Protein AF-A0A8K0TER9-F1 (afdb_monomer_lite)

Organism: NCBI:txid40658

Radius of gyration: 19.15 Å; chains: 1; bounding box: 36×48×50 Å

Sequence (145 aa):
MATRIVVKSMSSLIPGEPKDRRTTMADLVCRHEWGWDFDQSQDNYTSSGMYEANNTKCYFVLDNGVREDQTPTFKVYRWDGHNMNLRATHPGIVNYVNGLLKHQTAPGLTDAEYRDQFGQEALDQLVDQKREQQARRRQATDDLP

Secondary structure (DSSP, 8-state):
--EEEEEEEEGGGS-S-TTTHHHHHHHHHHHHHTSS---TTT-EEEEES-SSSTT-EEEEEEEES--TT--PEEEEEEE-SS-EEEE---HHHHHHHHHHHHTT-SPPPPHHHHHHHH-HHHHHHHHHHHHHHHHHHHHHHHT--

Foldseek 3Di:
DKAKEKEKEFLQLQDDALVCSQLSVQQVCCCVPPNDGDDVVFKPKDKDWRNNDGRIIIMIMIIGPDDPPDDHHYWYFYRPSPDTHTDDDDVVVVVVVVVRVVVVPPPPQDLVRCCVVPNPVVSVVVVVVVVVVVVVVVVVVVPDD

Structure (mmCIF, N/CA/C/O backbone):
data_AF-A0A8K0TER9-F1
#
_entry.id   AF-A0A8K0TER9-F1
#
loop_
_atom_site.group_PDB
_atom_site.id
_atom_site.type_symbol
_atom_site.label_atom_id
_atom_site.label_alt_id
_atom_site.label_comp_id
_atom_site.label_asym_id
_atom_site.label_entity_id
_atom_site.label_seq_id
_atom_site.pdbx_PDB_ins_code
_atom_site.Cartn_x
_atom_site.Cartn_y
_atom_site.Cartn_z
_atom_site.occupancy
_atom_site.B_iso_or_equiv
_atom_site.auth_seq_id
_atom_site.auth_comp_id
_atom_site.auth_asym_id
_atom_site.auth_atom_id
_atom_site.pdbx_PDB_model_num
ATOM 1 N N . MET A 1 1 ? -13.810 -7.833 12.034 1.00 67.19 1 MET A N 1
ATOM 2 C CA . MET A 1 1 ? -13.038 -6.645 12.462 1.00 67.19 1 MET A CA 1
ATOM 3 C C . MET A 1 1 ? -12.400 -6.047 11.226 1.00 67.19 1 MET A C 1
ATOM 5 O O . MET A 1 1 ? -11.843 -6.809 10.446 1.00 67.19 1 MET A O 1
ATOM 9 N N . ALA A 1 2 ? -12.498 -4.733 11.044 1.00 84.94 2 ALA A N 1
ATOM 10 C CA . ALA A 1 2 ? -11.844 -4.035 9.944 1.00 84.94 2 ALA A CA 1
ATOM 11 C C . ALA A 1 2 ? -10.314 -4.138 10.070 1.00 84.94 2 ALA A C 1
ATOM 13 O O . ALA A 1 2 ? -9.759 -3.835 11.132 1.00 84.94 2 ALA A O 1
ATOM 14 N N . THR A 1 3 ? -9.637 -4.556 9.003 1.00 89.25 3 THR A N 1
ATOM 15 C CA . THR A 1 3 ? -8.174 -4.705 8.977 1.00 89.25 3 THR A CA 1
ATOM 16 C C . THR A 1 3 ? -7.600 -3.910 7.815 1.00 89.25 3 THR A C 1
ATOM 18 O O . THR A 1 3 ? -8.097 -4.006 6.696 1.00 89.25 3 THR A O 1
ATOM 21 N N . ARG A 1 4 ? -6.538 -3.149 8.091 1.00 91.50 4 ARG A N 1
ATOM 22 C CA . ARG A 1 4 ? -5.743 -2.425 7.100 1.00 91.50 4 ARG A CA 1
ATOM 23 C C . ARG A 1 4 ? -4.337 -2.993 7.080 1.00 91.50 4 ARG A C 1
ATOM 25 O O . ARG A 1 4 ? -3.605 -2.919 8.072 1.00 91.50 4 ARG A O 1
ATOM 32 N N . ILE A 1 5 ? -3.951 -3.541 5.941 1.00 93.25 5 ILE A N 1
ATOM 33 C CA . ILE A 1 5 ? -2.638 -4.128 5.725 1.00 93.25 5 ILE A CA 1
ATOM 34 C C . ILE A 1 5 ? -1.802 -3.181 4.887 1.00 93.25 5 ILE A C 1
ATOM 36 O O . ILE A 1 5 ? -2.234 -2.698 3.846 1.00 93.25 5 ILE A O 1
ATOM 40 N N . VAL A 1 6 ? -0.577 -2.940 5.334 1.00 93.56 6 VAL A N 1
ATOM 41 C CA . VAL A 1 6 ? 0.408 -2.139 4.617 1.00 93.56 6 VAL A CA 1
ATOM 42 C C . VAL A 1 6 ? 1.590 -3.027 4.282 1.00 93.56 6 VAL A C 1
ATOM 44 O O . VAL A 1 6 ? 2.269 -3.510 5.185 1.00 93.56 6 VAL A O 1
ATOM 47 N N . VAL A 1 7 ? 1.893 -3.198 3.001 1.00 94.38 7 VAL A N 1
ATOM 48 C CA . VAL A 1 7 ? 3.083 -3.924 2.557 1.00 94.38 7 VAL A CA 1
ATOM 49 C C . VAL A 1 7 ? 4.098 -2.964 1.972 1.00 94.38 7 VAL A C 1
ATOM 51 O O . VAL A 1 7 ? 3.806 -2.195 1.058 1.00 94.38 7 VAL A O 1
ATOM 54 N N . LYS A 1 8 ? 5.327 -3.049 2.473 1.00 93.19 8 LYS A N 1
ATOM 55 C CA . LYS A 1 8 ? 6.497 -2.402 1.886 1.00 93.19 8 LYS A CA 1
ATOM 56 C C . LYS A 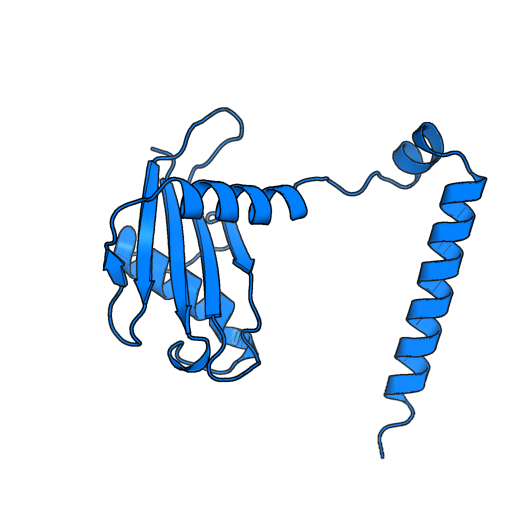1 8 ? 7.302 -3.418 1.086 1.00 93.19 8 LYS A C 1
ATOM 58 O O . LYS A 1 8 ? 7.720 -4.436 1.636 1.00 93.19 8 LYS A O 1
ATOM 63 N N . SER A 1 9 ? 7.590 -3.103 -0.172 1.00 92.69 9 SER A N 1
ATOM 64 C CA . SER A 1 9 ? 8.363 -3.966 -1.072 1.00 92.69 9 SER A CA 1
ATOM 65 C C . SER A 1 9 ? 9.315 -3.162 -1.962 1.00 92.69 9 SER A C 1
ATOM 67 O O . SER A 1 9 ? 9.136 -1.954 -2.125 1.00 92.69 9 SER A O 1
ATOM 69 N N . MET A 1 10 ? 10.318 -3.821 -2.548 1.00 91.19 10 MET A N 1
ATOM 70 C CA . MET A 1 10 ? 10.980 -3.320 -3.760 1.00 91.19 10 MET A CA 1
ATOM 71 C C . MET A 1 10 ? 10.253 -3.882 -4.983 1.00 91.19 10 MET A C 1
ATOM 73 O O . MET A 1 10 ? 9.933 -5.068 -5.003 1.00 91.19 10 MET A O 1
ATOM 77 N N . SER A 1 11 ? 10.050 -3.074 -6.020 1.00 87.19 11 SER A N 1
ATOM 78 C CA . SER A 1 11 ? 9.362 -3.481 -7.254 1.00 87.19 11 SER A CA 1
ATOM 79 C C . SER A 1 11 ? 9.977 -4.716 -7.922 1.00 87.19 11 SER A C 1
ATOM 81 O O . SER A 1 11 ? 9.248 -5.568 -8.416 1.00 87.19 11 SER A O 1
ATOM 83 N N . SER A 1 12 ? 11.305 -4.857 -7.879 1.00 88.31 12 SER A N 1
ATOM 84 C CA . SER A 1 12 ? 12.045 -5.997 -8.441 1.00 88.31 12 SER A CA 1
ATOM 85 C C . SER A 1 12 ? 11.848 -7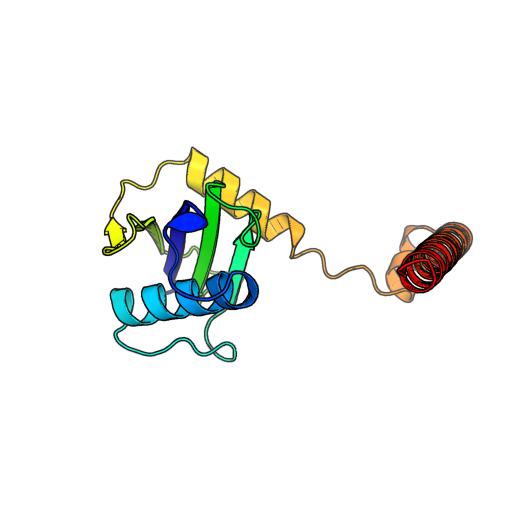.313 -7.688 1.00 88.31 12 SER A C 1
ATOM 87 O O . SER A 1 12 ? 12.159 -8.365 -8.231 1.00 88.31 12 SER A O 1
ATOM 89 N N . LEU A 1 13 ? 11.359 -7.267 -6.447 1.00 92.12 13 LEU A N 1
ATOM 90 C CA . LEU A 1 13 ? 11.103 -8.459 -5.635 1.00 92.12 13 LEU A CA 1
ATOM 91 C C . LEU A 1 13 ? 9.682 -8.996 -5.829 1.00 92.12 13 LEU A C 1
ATOM 93 O O . LEU A 1 13 ? 9.332 -10.018 -5.249 1.00 92.12 13 LEU A O 1
ATOM 97 N N . ILE A 1 14 ? 8.837 -8.293 -6.582 1.00 91.81 14 ILE A N 1
ATOM 98 C CA . ILE A 1 14 ? 7.454 -8.704 -6.807 1.00 91.81 14 ILE A CA 1
ATOM 99 C C . ILE A 1 14 ? 7.423 -9.617 -8.032 1.00 91.81 14 ILE A C 1
ATOM 101 O O . ILE A 1 14 ? 7.876 -9.191 -9.099 1.00 91.81 14 ILE A O 1
ATOM 105 N N . PRO A 1 15 ? 6.907 -10.849 -7.899 1.00 91.75 15 PRO A N 1
ATOM 106 C CA . PRO A 1 15 ? 6.860 -11.779 -9.013 1.00 91.75 15 PRO A CA 1
ATOM 107 C C . PRO A 1 15 ? 5.902 -11.300 -10.110 1.00 91.75 15 PRO A C 1
ATOM 109 O O . PRO A 1 15 ? 4.943 -10.566 -9.860 1.00 91.75 15 PRO A O 1
ATOM 112 N N . GLY A 1 16 ? 6.168 -11.765 -11.330 1.00 88.75 16 GLY A N 1
ATOM 113 C CA . GLY A 1 16 ? 5.364 -11.466 -12.511 1.00 88.75 16 GLY A CA 1
ATOM 114 C C . GLY A 1 16 ? 5.783 -10.204 -13.264 1.00 88.75 16 GLY A C 1
ATOM 115 O O . GLY A 1 16 ? 6.742 -9.504 -12.911 1.00 88.75 16 GLY A O 1
ATOM 116 N N . GLU A 1 17 ? 5.041 -9.942 -14.338 1.00 88.19 17 GLU A N 1
ATOM 117 C CA . GLU A 1 17 ? 5.266 -8.809 -15.230 1.00 88.19 17 GLU A CA 1
ATOM 118 C C . GLU A 1 17 ? 4.977 -7.479 -14.527 1.00 88.19 17 GLU A C 1
ATOM 120 O O . GLU A 1 17 ? 4.077 -7.410 -13.684 1.00 88.19 17 GLU A O 1
ATOM 125 N N . PRO A 1 18 ? 5.679 -6.384 -14.873 1.00 85.44 18 PRO A N 1
ATOM 126 C CA . PRO A 1 18 ? 5.562 -5.136 -14.127 1.00 85.44 18 PRO A CA 1
ATOM 127 C C . PRO A 1 18 ? 4.139 -4.560 -14.045 1.00 85.44 18 PRO A C 1
ATOM 129 O O . PRO A 1 18 ? 3.777 -3.979 -13.020 1.00 85.44 18 PRO A O 1
ATOM 132 N N . LYS A 1 19 ? 3.321 -4.787 -15.082 1.00 84.19 19 LYS A N 1
ATOM 133 C CA . LYS A 1 19 ? 1.896 -4.418 -15.134 1.00 84.19 19 LYS A CA 1
ATOM 134 C C . LYS A 1 19 ? 1.023 -5.183 -14.125 1.00 84.19 19 LYS A C 1
ATOM 136 O O . LYS A 1 19 ? 0.053 -4.626 -13.620 1.00 84.19 19 LYS A O 1
ATOM 141 N N . ASP A 1 20 ? 1.397 -6.417 -13.786 1.00 89.00 20 ASP A N 1
ATOM 142 C CA . ASP A 1 20 ? 0.593 -7.330 -12.965 1.00 89.00 20 ASP A CA 1
ATOM 143 C C . ASP A 1 20 ? 1.006 -7.290 -11.485 1.00 89.00 20 ASP A C 1
ATOM 145 O O . ASP A 1 20 ? 0.231 -7.666 -10.608 1.00 89.00 20 ASP A O 1
ATOM 149 N N . ARG A 1 21 ? 2.197 -6.754 -11.176 1.00 89.38 21 ARG A N 1
ATOM 150 C CA . ARG A 1 21 ? 2.780 -6.684 -9.818 1.00 89.38 21 ARG A CA 1
ATOM 151 C C . ARG A 1 21 ? 1.837 -6.133 -8.749 1.00 89.38 21 ARG A C 1
ATOM 153 O O . ARG A 1 21 ? 1.926 -6.544 -7.595 1.00 89.38 21 ARG A O 1
ATOM 160 N N . ARG A 1 22 ? 0.959 -5.192 -9.112 1.00 89.31 22 ARG A N 1
ATOM 161 C CA . ARG A 1 22 ? -0.061 -4.653 -8.200 1.00 89.31 22 ARG A CA 1
ATOM 162 C C . ARG A 1 22 ? -1.022 -5.762 -7.770 1.00 89.31 22 ARG A C 1
ATOM 164 O O . ARG A 1 22 ? -1.089 -6.089 -6.594 1.00 89.31 22 ARG A O 1
ATOM 171 N N . THR A 1 23 ? -1.701 -6.389 -8.721 1.00 91.12 23 THR A N 1
ATOM 172 C CA . THR A 1 23 ? -2.649 -7.473 -8.441 1.00 91.12 23 THR A CA 1
ATOM 173 C C . THR A 1 23 ? -1.956 -8.667 -7.788 1.00 91.12 23 THR A C 1
ATOM 175 O O . THR A 1 23 ? -2.462 -9.195 -6.803 1.00 91.12 23 THR A O 1
ATOM 178 N N . THR A 1 24 ? -0.750 -9.028 -8.242 1.00 94.06 24 THR A N 1
ATOM 179 C CA . THR A 1 24 ? 0.047 -10.101 -7.629 1.00 94.06 24 THR A CA 1
ATOM 180 C C . THR A 1 24 ? 0.316 -9.843 -6.149 1.00 94.06 24 THR A C 1
ATOM 182 O O . THR A 1 24 ? 0.203 -10.747 -5.328 1.00 94.06 24 THR A O 1
ATOM 185 N N . MET A 1 25 ? 0.672 -8.611 -5.778 1.00 95.00 25 MET A N 1
ATOM 186 C CA . MET A 1 25 ? 0.916 -8.283 -4.377 1.00 95.00 25 MET A CA 1
ATOM 187 C C . MET A 1 25 ? -0.369 -8.336 -3.544 1.00 95.00 25 MET A C 1
ATOM 189 O O . MET A 1 25 ? -0.315 -8.793 -2.406 1.00 95.00 25 MET A O 1
ATOM 193 N N . ALA A 1 26 ? -1.509 -7.894 -4.082 1.00 93.94 26 ALA A N 1
ATOM 194 C CA . ALA A 1 26 ? -2.797 -8.018 -3.396 1.00 93.94 26 ALA A CA 1
ATOM 195 C C . ALA A 1 26 ? -3.139 -9.491 -3.110 1.00 93.94 26 ALA A C 1
ATOM 197 O O . ALA A 1 26 ? -3.433 -9.842 -1.971 1.00 93.94 26 ALA A O 1
ATOM 198 N N . ASP A 1 27 ? -2.982 -10.359 -4.110 1.00 95.25 27 ASP A N 1
ATOM 199 C CA . ASP A 1 27 ? -3.232 -11.799 -4.000 1.00 95.25 27 ASP A CA 1
ATOM 200 C C . ASP A 1 27 ? -2.323 -12.480 -2.965 1.00 95.25 27 ASP A C 1
ATOM 202 O O . ASP A 1 27 ? -2.783 -13.232 -2.104 1.00 95.25 27 ASP A O 1
ATOM 206 N N . LEU A 1 28 ? -1.029 -12.138 -2.966 1.00 95.75 28 LEU A N 1
ATOM 207 C CA . LEU A 1 28 ? -0.079 -12.621 -1.959 1.00 95.75 28 LEU A CA 1
ATOM 208 C C . LEU A 1 28 ? -0.487 -12.224 -0.535 1.00 95.75 28 LEU A C 1
ATOM 210 O O . LEU A 1 28 ? -0.323 -13.017 0.393 1.00 95.75 28 LEU A O 1
ATOM 214 N N . VAL A 1 29 ? -1.005 -11.008 -0.347 1.00 95.12 29 VAL A N 1
ATOM 215 C CA . VAL A 1 29 ? -1.494 -10.554 0.961 1.00 95.12 29 VAL A CA 1
ATOM 216 C C . VAL A 1 29 ? -2.753 -11.311 1.362 1.00 95.12 29 VAL A C 1
ATOM 218 O O . VAL A 1 29 ? -2.812 -11.801 2.488 1.00 95.12 29 VAL A O 1
ATOM 221 N N . CYS A 1 30 ? -3.724 -11.439 0.456 1.00 93.88 30 CYS A N 1
ATOM 222 C CA . CYS A 1 30 ? -4.981 -12.133 0.720 1.00 93.88 30 CYS A CA 1
ATOM 223 C C . CYS A 1 30 ? -4.750 -13.583 1.158 1.00 93.88 30 CYS A C 1
ATOM 225 O O . CYS A 1 30 ? -5.261 -14.009 2.199 1.00 93.88 30 CYS A O 1
ATOM 227 N N . ARG A 1 31 ? -3.883 -14.310 0.446 1.00 94.81 31 ARG A N 1
ATOM 228 C CA . ARG A 1 31 ? -3.529 -15.687 0.807 1.00 94.81 31 ARG A CA 1
ATOM 229 C C . ARG A 1 31 ? -2.789 -15.774 2.132 1.00 94.81 31 ARG A C 1
ATOM 231 O O . ARG A 1 31 ? -3.014 -16.711 2.891 1.00 94.81 31 ARG A O 1
ATOM 238 N N . HIS A 1 32 ? -1.903 -14.820 2.409 1.00 94.62 32 HIS A N 1
ATOM 239 C CA . HIS A 1 32 ? -1.118 -14.819 3.638 1.00 94.62 32 HIS A CA 1
ATOM 240 C C . HIS A 1 32 ? -1.967 -14.527 4.879 1.00 94.62 32 HIS A C 1
ATOM 242 O O . HIS A 1 32 ? -1.811 -15.197 5.896 1.00 94.62 32 HIS A O 1
ATOM 248 N N . GLU A 1 33 ? -2.833 -13.516 4.813 1.00 92.94 33 GLU A N 1
ATOM 249 C CA . GLU A 1 33 ? -3.582 -13.045 5.978 1.00 92.94 33 GLU A CA 1
ATOM 250 C C . GLU A 1 33 ? -4.890 -13.815 6.188 1.00 92.94 33 GLU A C 1
ATOM 252 O O . GLU A 1 33 ? -5.246 -14.123 7.326 1.00 92.94 33 GLU A O 1
ATOM 257 N N . TRP A 1 34 ? -5.611 -14.111 5.104 1.00 91.50 34 TRP A N 1
ATOM 258 C CA . TRP A 1 34 ? -6.980 -14.629 5.170 1.00 91.50 34 TRP A CA 1
ATOM 259 C C . TRP A 1 34 ? -7.149 -16.014 4.544 1.00 91.50 34 TRP A C 1
ATOM 261 O O . TRP A 1 34 ? -8.154 -16.672 4.799 1.00 91.50 34 TRP A O 1
ATOM 271 N N . GLY A 1 35 ? -6.165 -16.495 3.780 1.00 92.75 35 GLY A N 1
ATOM 272 C CA . GLY A 1 35 ? -6.198 -17.834 3.185 1.00 92.75 35 GLY A CA 1
ATOM 273 C C . GLY A 1 35 ? -7.082 -17.955 1.940 1.00 92.75 35 GLY A C 1
ATOM 274 O O . GLY A 1 35 ? -7.439 -19.070 1.567 1.00 92.75 35 GLY A O 1
ATOM 275 N N . TRP A 1 36 ? -7.424 -16.839 1.296 1.00 91.12 36 TRP A N 1
ATOM 276 C CA . TRP A 1 36 ? -8.184 -16.799 0.042 1.00 91.12 36 TRP A CA 1
ATOM 277 C C . TRP A 1 36 ? -7.471 -15.965 -1.029 1.00 91.12 36 TRP A C 1
ATOM 279 O O . TRP A 1 36 ? -6.502 -15.264 -0.733 1.00 91.12 36 TRP A O 1
ATOM 289 N N . ASP A 1 37 ? -7.939 -16.055 -2.270 1.00 93.75 37 ASP A N 1
ATOM 290 C CA . ASP A 1 37 ? -7.446 -15.230 -3.375 1.00 93.75 37 ASP A CA 1
ATOM 291 C C . ASP A 1 37 ? -8.009 -13.804 -3.295 1.00 93.75 37 ASP A C 1
ATOM 293 O O . ASP A 1 37 ? -9.043 -13.563 -2.670 1.00 93.75 37 ASP A O 1
ATOM 297 N N . PHE A 1 38 ? -7.321 -12.849 -3.920 1.00 92.06 38 PHE A N 1
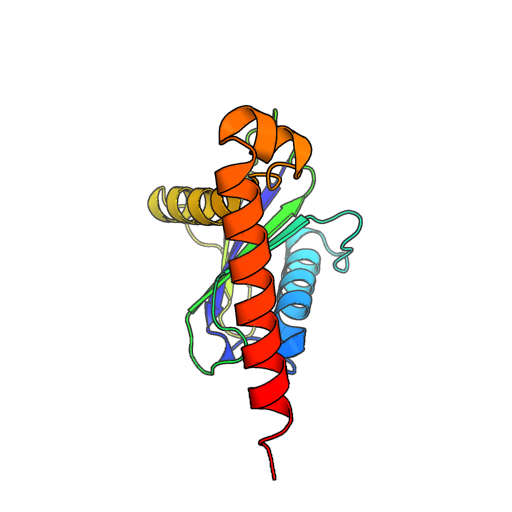ATOM 298 C CA . PHE A 1 38 ? -7.778 -11.457 -3.961 1.00 92.06 38 PHE A CA 1
ATOM 299 C C . PHE A 1 38 ? -9.036 -11.282 -4.826 1.00 92.06 38 PHE A C 1
ATOM 301 O O . PHE A 1 38 ? -9.045 -11.660 -6.000 1.00 92.06 38 PHE A O 1
ATOM 308 N N . ASP A 1 39 ? -10.063 -10.630 -4.271 1.00 86.75 39 ASP A N 1
ATOM 309 C CA . ASP A 1 39 ? -11.298 -10.275 -4.977 1.00 86.75 39 ASP A CA 1
ATOM 310 C C . ASP A 1 39 ? -11.548 -8.767 -4.885 1.00 86.75 39 ASP A C 1
ATOM 312 O O . ASP A 1 39 ? -11.945 -8.241 -3.848 1.00 86.75 39 ASP A O 1
ATOM 316 N N . GLN A 1 40 ? -11.386 -8.062 -6.005 1.00 83.56 40 GLN A N 1
ATOM 317 C CA . GLN A 1 40 ? -11.562 -6.609 -6.078 1.00 83.56 40 GLN A CA 1
ATOM 318 C C . GLN A 1 40 ? -12.983 -6.134 -5.713 1.00 83.56 40 GLN A C 1
ATOM 320 O O . GLN A 1 40 ? -13.168 -4.963 -5.381 1.00 83.56 40 GLN A O 1
ATOM 325 N N . SER A 1 41 ? -13.999 -7.002 -5.785 1.00 81.62 41 SER A N 1
ATOM 326 C CA . SER A 1 41 ? -15.367 -6.648 -5.385 1.00 81.62 41 SER A CA 1
ATOM 327 C C . SER A 1 41 ? -15.561 -6.608 -3.864 1.00 81.62 41 SER A C 1
ATOM 329 O O . SER A 1 41 ? -16.492 -5.960 -3.383 1.00 81.62 41 SER A O 1
ATOM 331 N N . GLN A 1 42 ? -14.675 -7.267 -3.112 1.00 80.31 42 GLN A N 1
ATOM 332 C CA . GLN A 1 42 ? -14.743 -7.396 -1.653 1.00 80.31 42 GLN A CA 1
ATOM 333 C C . GLN A 1 42 ? -13.586 -6.676 -0.951 1.00 80.31 42 GLN A C 1
ATOM 335 O O . GLN A 1 42 ? -13.773 -6.097 0.122 1.00 80.31 42 GLN A O 1
ATOM 340 N N . ASP A 1 43 ? -12.405 -6.690 -1.564 1.00 84.06 43 ASP A N 1
ATOM 341 C CA . ASP A 1 43 ? -11.168 -6.154 -1.023 1.00 84.06 43 ASP A CA 1
ATOM 342 C C . ASP A 1 43 ? -10.831 -4.806 -1.670 1.00 84.06 43 ASP A C 1
ATOM 344 O O . ASP A 1 43 ? -10.691 -4.682 -2.891 1.00 84.06 43 ASP A O 1
ATOM 348 N N . ASN A 1 44 ? -10.635 -3.777 -0.844 1.00 86.06 44 ASN A N 1
ATOM 349 C CA . ASN A 1 44 ? -10.223 -2.472 -1.341 1.00 86.06 44 ASN A CA 1
ATOM 350 C C . ASN A 1 44 ? -8.696 -2.390 -1.368 1.00 86.06 44 ASN A C 1
ATOM 352 O O . ASN A 1 44 ? -8.031 -2.429 -0.331 1.00 86.06 44 ASN A O 1
ATOM 356 N N . TYR A 1 45 ? -8.138 -2.278 -2.570 1.00 87.75 45 TYR A N 1
ATOM 357 C CA . TYR A 1 45 ? -6.703 -2.288 -2.786 1.00 87.75 45 TYR A CA 1
ATOM 358 C C . TYR A 1 45 ? -6.197 -0.985 -3.388 1.00 87.75 45 TYR A C 1
ATOM 360 O O . TYR A 1 45 ? -6.650 -0.517 -4.429 1.00 87.75 45 TYR A O 1
ATOM 368 N N . THR A 1 46 ? -5.178 -0.433 -2.747 1.00 86.94 46 THR A N 1
ATOM 369 C CA . THR A 1 46 ? -4.501 0.791 -3.145 1.00 86.94 46 THR A CA 1
ATOM 370 C C . THR A 1 46 ? -2.997 0.570 -3.160 1.00 86.94 46 THR A C 1
ATOM 372 O O . THR A 1 46 ? -2.439 -0.216 -2.399 1.00 86.94 46 THR A O 1
ATOM 375 N N . SER A 1 47 ? -2.290 1.287 -4.026 1.00 86.12 47 SER A N 1
ATOM 376 C CA . SER A 1 47 ? -0.839 1.182 -4.105 1.00 86.12 47 SER A CA 1
ATOM 377 C C . SER A 1 47 ? -0.198 2.538 -4.426 1.00 86.12 47 SER A C 1
ATOM 379 O O . SER A 1 47 ? -0.719 3.294 -5.244 1.00 86.12 47 SER A O 1
ATOM 381 N N . SER A 1 48 ? 0.958 2.837 -3.819 1.00 83.56 48 SER A N 1
ATOM 382 C CA . SER A 1 48 ? 1.849 3.944 -4.207 1.00 83.56 48 SER A CA 1
ATOM 383 C C . SER A 1 48 ? 3.290 3.501 -4.527 1.00 83.56 48 SER A C 1
ATOM 385 O O . SER A 1 48 ? 3.920 2.766 -3.761 1.00 83.56 48 SER A O 1
ATOM 387 N N . GLY A 1 49 ? 3.825 3.963 -5.664 1.00 79.44 49 GLY A N 1
ATOM 388 C CA . GLY A 1 49 ? 5.181 3.665 -6.141 1.00 79.44 49 GLY A CA 1
ATOM 389 C C . GLY A 1 49 ? 5.272 3.474 -7.660 1.00 79.44 49 GLY A C 1
ATOM 390 O O . GLY A 1 49 ? 4.265 3.487 -8.365 1.00 79.44 49 GLY A O 1
ATOM 391 N N . MET A 1 50 ? 6.495 3.281 -8.165 1.00 79.44 50 MET A N 1
ATOM 392 C CA . MET A 1 50 ? 6.751 2.920 -9.566 1.00 79.44 50 MET A CA 1
ATOM 393 C C . MET A 1 50 ? 6.982 1.411 -9.669 1.00 79.44 50 MET A C 1
ATOM 395 O O . MET A 1 50 ? 8.093 0.924 -9.477 1.00 79.44 50 MET A O 1
ATOM 399 N N . TYR A 1 51 ? 5.917 0.663 -9.943 1.00 77.00 51 TYR A N 1
ATOM 400 C CA . TYR A 1 51 ? 5.962 -0.806 -10.055 1.00 77.00 51 TYR A CA 1
ATOM 401 C C . 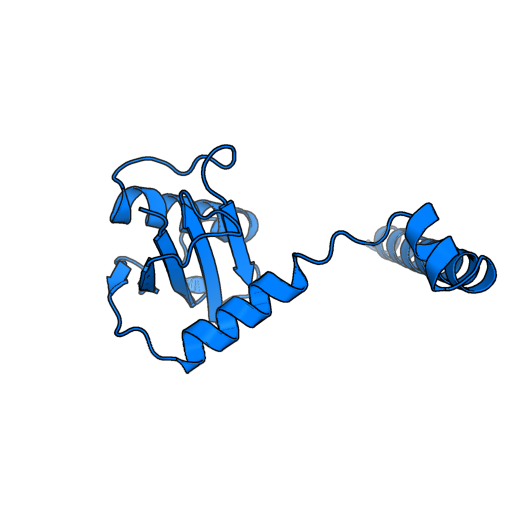TYR A 1 51 ? 6.598 -1.278 -11.355 1.00 77.00 51 TYR A C 1
ATOM 403 O O . TYR A 1 51 ? 7.127 -2.385 -11.412 1.00 77.00 51 TYR A O 1
ATOM 411 N N . GLU A 1 52 ? 6.549 -0.425 -12.374 1.00 72.19 52 GLU A N 1
ATOM 412 C CA . GLU A 1 52 ? 7.125 -0.661 -13.695 1.00 72.19 52 GLU A CA 1
ATOM 413 C C . GLU A 1 52 ? 8.639 -0.446 -13.710 1.00 72.19 52 GLU A C 1
ATOM 415 O O . GLU A 1 52 ? 9.359 -1.106 -14.453 1.00 72.19 52 GLU A O 1
ATOM 420 N N . ALA A 1 53 ? 9.140 0.422 -12.828 1.00 73.75 53 ALA A N 1
ATOM 421 C CA . ALA A 1 53 ? 10.566 0.640 -12.656 1.00 73.75 53 ALA A CA 1
ATOM 422 C C . ALA A 1 53 ? 11.195 -0.501 -11.850 1.00 73.75 53 ALA A C 1
ATOM 424 O O . ALA A 1 53 ? 10.586 -1.037 -10.924 1.00 73.75 53 ALA A O 1
ATOM 425 N N . ASN A 1 54 ? 12.448 -0.841 -12.140 1.00 73.56 54 ASN A N 1
ATOM 426 C CA . ASN A 1 54 ? 13.193 -1.816 -11.348 1.00 73.56 54 ASN A CA 1
ATOM 427 C C . ASN A 1 54 ? 13.764 -1.182 -10.071 1.00 73.56 54 ASN A C 1
ATOM 429 O O . ASN A 1 54 ? 14.163 -0.019 -10.057 1.00 73.56 54 ASN A O 1
ATOM 433 N N . ASN A 1 55 ? 13.813 -1.974 -8.996 1.00 79.62 55 ASN A N 1
ATOM 434 C CA . ASN A 1 55 ? 14.441 -1.630 -7.716 1.00 79.62 55 ASN A CA 1
ATOM 435 C C . ASN A 1 55 ? 13.910 -0.344 -7.042 1.00 79.62 55 ASN A C 1
ATOM 437 O O . ASN A 1 55 ? 14.646 0.365 -6.355 1.00 79.62 55 ASN A O 1
ATOM 441 N N . THR A 1 56 ? 12.623 -0.037 -7.226 1.00 86.19 56 THR A N 1
ATOM 442 C CA . THR A 1 56 ? 11.969 1.129 -6.615 1.00 86.19 56 THR A CA 1
ATOM 443 C C . THR A 1 56 ? 11.133 0.716 -5.407 1.00 86.19 56 THR A C 1
ATOM 445 O O . THR A 1 56 ? 10.553 -0.368 -5.379 1.00 86.19 56 THR A O 1
ATOM 448 N N . LYS A 1 57 ? 11.068 1.574 -4.380 1.00 87.44 57 LYS A N 1
ATOM 449 C CA . LYS A 1 57 ? 10.239 1.316 -3.195 1.00 87.44 57 LYS A CA 1
ATOM 450 C C . LYS A 1 57 ? 8.760 1.441 -3.550 1.00 87.44 57 LYS A C 1
ATOM 452 O O . LYS A 1 57 ? 8.331 2.471 -4.062 1.00 87.44 57 LYS A O 1
ATOM 457 N N . CYS A 1 58 ? 8.001 0.418 -3.196 1.00 89.25 58 CYS A N 1
ATOM 458 C CA . CYS A 1 58 ? 6.567 0.328 -3.404 1.00 89.25 58 CYS A CA 1
ATOM 459 C C . CYS A 1 58 ? 5.864 0.124 -2.062 1.00 89.25 58 CYS A C 1
ATOM 461 O O . CYS A 1 58 ? 6.348 -0.615 -1.196 1.00 89.25 58 CYS A O 1
ATOM 463 N N . TYR A 1 59 ? 4.718 0.778 -1.915 1.00 90.56 59 TYR A N 1
ATOM 464 C CA . TYR A 1 59 ? 3.814 0.629 -0.788 1.00 90.56 59 TYR A CA 1
ATOM 465 C C . TYR A 1 59 ? 2.464 0.163 -1.304 1.00 90.56 59 TYR A C 1
ATOM 467 O O . TYR A 1 59 ? 1.917 0.729 -2.247 1.00 90.56 59 TYR A O 1
ATOM 475 N N . PHE A 1 60 ? 1.926 -0.856 -0.662 1.00 91.69 60 PHE A N 1
ATOM 476 C CA . PHE A 1 60 ? 0.636 -1.433 -0.990 1.00 91.69 60 PHE A CA 1
ATOM 477 C C . PHE A 1 60 ? -0.235 -1.382 0.249 1.00 91.69 60 PHE A C 1
ATOM 479 O O . PHE A 1 60 ? 0.248 -1.648 1.348 1.00 91.69 60 PHE A O 1
ATOM 486 N N . VAL A 1 61 ? -1.487 -0.994 0.075 1.00 92.06 61 VAL A N 1
ATOM 487 C CA . VAL A 1 61 ? -2.464 -0.821 1.141 1.00 92.06 61 VAL A CA 1
ATOM 488 C C . VAL A 1 61 ? -3.676 -1.647 0.758 1.00 92.06 61 VAL A C 1
ATOM 490 O O . VAL A 1 61 ? -4.245 -1.440 -0.308 1.00 92.06 61 VAL A O 1
ATOM 493 N N . LEU A 1 62 ? -4.032 -2.602 1.604 1.00 91.56 62 LEU A N 1
ATOM 494 C CA . LEU A 1 62 ? -5.168 -3.481 1.392 1.00 91.56 62 LEU A CA 1
ATOM 495 C C . LEU A 1 62 ? -6.091 -3.384 2.598 1.00 91.56 62 LEU A C 1
ATOM 497 O O . LEU A 1 62 ? -5.666 -3.607 3.733 1.00 91.56 62 LEU A O 1
ATOM 501 N N . ASP A 1 63 ? -7.338 -3.039 2.333 1.00 89.44 63 ASP A N 1
ATOM 502 C CA . ASP A 1 63 ? -8.380 -2.849 3.322 1.00 89.44 63 ASP A CA 1
ATOM 503 C C . ASP A 1 63 ? -9.444 -3.926 3.160 1.00 89.44 63 ASP A C 1
ATOM 505 O O . ASP A 1 63 ? -10.020 -4.087 2.085 1.00 89.44 63 ASP A O 1
ATOM 509 N N . ASN A 1 64 ? -9.742 -4.619 4.257 1.00 86.19 64 ASN A N 1
ATOM 510 C CA . ASN A 1 64 ? -10.844 -5.570 4.327 1.00 86.19 64 ASN A CA 1
ATOM 511 C C . ASN A 1 64 ? -11.810 -5.162 5.447 1.00 86.19 64 ASN A C 1
ATOM 513 O O . ASN A 1 64 ? -11.416 -4.969 6.606 1.00 86.19 64 ASN A O 1
ATOM 517 N N . GLY A 1 65 ? -13.080 -4.980 5.077 1.00 76.94 65 GLY A N 1
ATOM 518 C CA . GLY A 1 65 ? -14.157 -4.613 5.998 1.00 76.94 65 GLY A CA 1
ATOM 519 C C . GLY A 1 65 ? -14.028 -3.219 6.624 1.00 76.94 65 GLY A C 1
ATOM 520 O O . GLY A 1 65 ? -14.731 -2.933 7.593 1.00 76.94 65 GLY A O 1
ATOM 521 N N . VAL A 1 66 ? -13.133 -2.361 6.116 1.00 75.38 66 VAL A N 1
ATOM 522 C CA . VAL A 1 66 ? -12.961 -0.983 6.596 1.00 75.38 66 VAL A CA 1
ATOM 523 C C . VAL A 1 66 ? -14.137 -0.132 6.126 1.00 75.38 66 VAL A C 1
ATOM 525 O O . VAL A 1 66 ? -14.372 0.014 4.930 1.00 75.38 66 VAL A O 1
ATOM 528 N N . ARG A 1 67 ? -14.876 0.432 7.082 1.00 71.25 67 ARG A N 1
ATOM 529 C CA . ARG A 1 67 ? -15.959 1.399 6.857 1.00 71.25 67 ARG A CA 1
ATOM 530 C C . ARG A 1 67 ? -15.516 2.760 7.389 1.00 71.25 67 ARG A C 1
ATOM 532 O O . ARG A 1 67 ? -14.655 2.814 8.264 1.00 71.25 67 ARG A O 1
ATOM 539 N N . GLU A 1 68 ? -16.086 3.844 6.866 1.00 66.00 68 GLU A N 1
ATOM 540 C CA . GLU A 1 68 ? -15.690 5.221 7.220 1.00 66.00 68 GLU A CA 1
ATOM 541 C C . GLU A 1 68 ? -15.786 5.525 8.727 1.00 66.00 68 GLU A C 1
ATOM 543 O O . GLU A 1 68 ? -15.062 6.378 9.233 1.00 66.00 68 GLU A O 1
ATOM 548 N N . ASP A 1 69 ? -16.634 4.797 9.454 1.00 69.62 69 ASP A N 1
ATOM 549 C CA . ASP A 1 69 ? -16.893 4.949 10.885 1.00 69.62 69 ASP A CA 1
ATOM 550 C C . ASP A 1 69 ? -16.022 4.053 11.788 1.00 69.62 69 ASP A C 1
ATOM 552 O O . ASP A 1 69 ? -16.133 4.121 13.014 1.00 69.62 69 ASP A O 1
ATOM 556 N N . GLN A 1 70 ? -15.149 3.213 11.219 1.00 74.12 70 GLN A N 1
ATOM 557 C CA . GLN A 1 70 ? -14.357 2.240 11.976 1.00 74.12 70 GLN A CA 1
ATOM 558 C C . GLN A 1 70 ? -12.856 2.499 11.883 1.00 74.12 70 GLN A C 1
ATOM 560 O O . GLN A 1 70 ? -12.286 2.620 10.802 1.00 74.12 70 GLN A O 1
ATOM 565 N N . THR A 1 71 ? -12.187 2.476 13.037 1.00 78.69 71 THR A N 1
ATOM 566 C CA . THR A 1 71 ? -10.722 2.458 13.109 1.00 78.69 71 THR A CA 1
ATOM 567 C C . THR A 1 71 ? -10.224 1.041 12.817 1.00 78.69 71 THR A C 1
ATOM 569 O O . THR A 1 71 ? -10.447 0.145 13.638 1.00 78.69 71 THR A O 1
ATOM 572 N N . PRO A 1 72 ? -9.551 0.796 11.679 1.00 84.44 72 PRO A N 1
ATOM 573 C CA . PRO A 1 72 ? -9.082 -0.537 11.348 1.00 84.44 72 PRO A CA 1
ATOM 574 C C . PRO A 1 72 ? -7.872 -0.928 12.196 1.00 84.44 72 PRO A C 1
ATOM 576 O O . PRO A 1 72 ? -7.066 -0.091 12.612 1.00 84.44 72 PRO A O 1
ATOM 579 N N . THR A 1 73 ? -7.697 -2.232 12.388 1.00 88.31 73 THR A N 1
ATOM 580 C CA . THR A 1 73 ? -6.452 -2.773 12.941 1.00 88.31 73 THR A CA 1
ATOM 581 C C . THR A 1 73 ? -5.366 -2.705 11.873 1.00 88.31 73 THR A C 1
ATOM 583 O O . THR A 1 73 ? -5.545 -3.231 10.777 1.00 88.31 73 THR A O 1
ATOM 586 N N . PHE A 1 74 ? -4.235 -2.071 12.185 1.00 89.69 74 PHE A N 1
ATOM 587 C CA . PHE A 1 74 ? -3.112 -1.945 11.256 1.00 89.69 74 PHE A CA 1
ATOM 588 C C . PHE A 1 74 ? -2.128 -3.106 11.386 1.00 89.69 74 PHE A C 1
ATOM 590 O O . PHE A 1 74 ? -1.574 -3.338 12.463 1.00 89.69 74 PHE A O 1
ATOM 597 N N . LYS A 1 75 ? -1.821 -3.749 10.258 1.00 93.06 75 LYS A N 1
ATOM 598 C CA . LYS A 1 75 ? -0.701 -4.688 10.128 1.00 93.06 75 LYS A CA 1
ATOM 599 C C . LYS A 1 75 ? 0.273 -4.184 9.078 1.00 93.06 75 LYS A C 1
ATOM 601 O O . LYS A 1 75 ? -0.130 -3.798 7.985 1.00 93.06 75 LYS A O 1
ATOM 606 N N . VAL A 1 76 ? 1.560 -4.167 9.412 1.00 94.00 76 VAL A N 1
ATOM 607 C CA . VAL A 1 76 ? 2.612 -3.714 8.498 1.00 94.00 76 VAL A CA 1
ATOM 608 C C . VAL A 1 76 ? 3.525 -4.883 8.173 1.00 94.00 76 VAL A C 1
ATOM 610 O O . VAL A 1 76 ? 4.169 -5.435 9.061 1.00 94.00 76 VAL A O 1
ATOM 613 N N . TYR A 1 77 ? 3.634 -5.218 6.895 1.00 95.50 77 TYR A N 1
ATOM 614 C CA . TYR A 1 77 ? 4.524 -6.253 6.391 1.00 95.50 77 TYR A CA 1
ATOM 615 C C . TYR A 1 77 ? 5.645 -5.663 5.538 1.00 95.50 77 TYR A C 1
ATOM 617 O O . TYR A 1 77 ? 5.508 -4.632 4.872 1.00 95.50 77 TYR A O 1
ATOM 625 N N . ARG A 1 78 ? 6.781 -6.357 5.534 1.00 95.00 78 ARG A N 1
ATOM 626 C CA . ARG A 1 78 ? 7.833 -6.193 4.532 1.00 95.00 78 ARG A CA 1
ATOM 627 C C . ARG A 1 78 ? 7.880 -7.444 3.663 1.00 95.00 78 ARG A C 1
ATOM 629 O O . ARG A 1 78 ? 8.146 -8.523 4.187 1.00 95.00 78 ARG A O 1
ATOM 636 N N . TRP A 1 79 ? 7.717 -7.263 2.359 1.00 95.56 79 TRP A N 1
ATOM 637 C CA . TRP A 1 79 ? 7.988 -8.302 1.372 1.00 95.56 79 TRP A CA 1
ATOM 638 C C . TRP A 1 79 ? 9.483 -8.339 1.048 1.00 95.56 79 TRP A C 1
ATOM 640 O O . TRP A 1 79 ? 10.101 -7.297 0.801 1.00 95.56 79 TRP A O 1
ATOM 650 N N . ASP A 1 80 ? 10.072 -9.531 1.082 1.00 93.69 80 ASP A N 1
ATOM 651 C CA . ASP A 1 80 ? 11.488 -9.772 0.773 1.00 93.69 80 ASP A CA 1
ATOM 652 C C . ASP A 1 80 ? 11.715 -10.535 -0.545 1.00 93.69 80 ASP A C 1
ATOM 654 O O . ASP A 1 80 ? 12.857 -10.832 -0.886 1.00 93.69 80 ASP A O 1
ATOM 658 N N . GLY A 1 81 ? 10.647 -10.819 -1.294 1.00 93.38 81 GLY A N 1
ATOM 659 C CA . GLY A 1 81 ? 10.676 -11.671 -2.486 1.00 93.38 81 GLY A CA 1
ATOM 660 C C . GLY A 1 81 ? 10.027 -13.035 -2.276 1.00 93.38 81 GLY A C 1
ATOM 661 O O . GLY A 1 81 ? 9.639 -13.668 -3.252 1.00 93.38 81 GLY A O 1
ATOM 662 N N . HIS A 1 82 ? 9.880 -13.465 -1.022 1.00 93.75 82 HIS A N 1
ATOM 663 C CA . HIS A 1 82 ? 9.403 -14.804 -0.687 1.00 93.75 82 HIS A CA 1
ATOM 664 C C . HIS A 1 82 ? 8.379 -14.795 0.451 1.00 93.75 82 HIS A C 1
ATOM 666 O O . HIS A 1 82 ? 7.411 -15.548 0.402 1.00 93.75 82 HIS A O 1
ATOM 672 N N . ASN A 1 83 ? 8.574 -13.950 1.469 1.00 94.81 83 ASN A N 1
ATOM 673 C CA . ASN A 1 83 ? 7.785 -13.963 2.696 1.00 94.81 83 ASN A CA 1
ATOM 674 C C . ASN A 1 83 ? 7.254 -12.578 3.087 1.00 94.81 83 ASN A C 1
ATOM 676 O O . ASN A 1 83 ? 7.921 -11.544 2.947 1.00 94.81 83 ASN A O 1
ATOM 680 N N . MET A 1 84 ? 6.055 -12.583 3.676 1.00 95.44 84 MET A N 1
ATOM 681 C CA . MET A 1 84 ? 5.462 -11.437 4.365 1.00 95.44 84 MET A CA 1
ATOM 682 C C . MET A 1 84 ? 6.003 -11.368 5.794 1.00 95.44 84 MET A C 1
ATOM 684 O O . MET A 1 84 ? 5.556 -12.069 6.697 1.00 95.44 84 MET A O 1
ATOM 688 N N . ASN A 1 85 ? 6.997 -10.511 6.013 1.00 94.50 85 ASN A N 1
ATOM 689 C CA . ASN A 1 85 ? 7.613 -10.357 7.326 1.00 94.50 85 ASN A CA 1
ATOM 690 C C . ASN A 1 85 ? 6.876 -9.287 8.132 1.00 94.50 85 ASN A C 1
ATOM 692 O O . ASN A 1 85 ? 6.963 -8.104 7.783 1.00 94.50 85 ASN A O 1
ATOM 696 N N . LEU A 1 86 ? 6.194 -9.677 9.213 1.00 95.31 86 LEU A N 1
ATOM 697 C CA . LEU A 1 86 ? 5.503 -8.732 10.092 1.00 95.31 86 LEU A CA 1
ATOM 698 C C . LEU A 1 86 ? 6.505 -7.754 10.720 1.00 95.31 86 LEU A C 1
ATOM 700 O O . LEU A 1 86 ? 7.590 -8.128 11.172 1.00 95.31 86 LEU A O 1
ATOM 704 N N . ARG A 1 87 ? 6.148 -6.473 10.732 1.00 92.81 87 ARG A N 1
ATOM 705 C CA . ARG A 1 87 ? 6.935 -5.388 11.316 1.00 92.81 87 ARG A CA 1
ATOM 706 C C . ARG A 1 87 ? 6.114 -4.656 12.362 1.00 92.81 87 ARG A C 1
ATOM 708 O O . ARG A 1 87 ? 4.889 -4.614 12.299 1.00 92.81 87 ARG A O 1
ATOM 715 N N . ALA A 1 88 ? 6.820 -4.044 13.307 1.00 88.38 88 ALA A N 1
ATOM 716 C CA . ALA A 1 88 ? 6.197 -3.146 14.260 1.00 88.38 88 ALA A CA 1
ATOM 717 C C . ALA A 1 88 ? 5.533 -1.977 13.516 1.00 88.38 88 ALA A C 1
ATOM 719 O O . ALA A 1 88 ? 6.138 -1.338 12.648 1.00 88.38 88 ALA A O 1
ATOM 720 N N . THR A 1 89 ? 4.281 -1.701 13.868 1.00 85.88 89 THR A N 1
ATOM 721 C CA . THR A 1 89 ? 3.541 -0.561 13.336 1.00 85.88 89 THR A CA 1
ATOM 722 C C . THR A 1 89 ? 4.100 0.717 13.955 1.00 85.88 89 THR A C 1
ATOM 724 O O . THR A 1 89 ? 3.956 0.957 15.151 1.00 85.88 89 THR A O 1
ATOM 727 N N . HIS A 1 90 ? 4.747 1.549 13.138 1.00 80.94 90 HIS A N 1
ATOM 728 C CA . HIS A 1 90 ? 5.255 2.853 13.562 1.00 80.94 90 HIS A CA 1
ATOM 729 C C . HIS A 1 90 ? 4.300 3.977 13.131 1.00 80.94 90 HIS A C 1
ATOM 731 O O . HIS A 1 90 ? 3.841 3.959 11.983 1.00 80.94 90 HIS A O 1
ATOM 737 N N . PRO A 1 91 ? 4.067 5.007 13.971 1.00 81.56 91 PRO A N 1
ATOM 738 C CA . PRO A 1 91 ? 3.171 6.122 13.642 1.00 81.56 91 PRO A CA 1
ATOM 739 C C . PRO A 1 91 ? 3.493 6.813 12.310 1.00 81.56 91 PRO A C 1
ATOM 741 O O . PRO A 1 91 ? 2.590 7.202 11.577 1.00 81.56 91 PRO A O 1
ATOM 744 N N . GLY A 1 92 ? 4.776 6.909 11.942 1.00 81.25 92 GLY A N 1
ATOM 745 C CA . GLY A 1 92 ? 5.193 7.507 10.669 1.00 81.25 92 GLY A CA 1
ATOM 746 C C . GLY A 1 92 ? 4.669 6.764 9.434 1.00 81.25 92 GLY A C 1
ATOM 747 O O . GLY A 1 92 ? 4.290 7.401 8.455 1.00 81.25 92 GLY A O 1
ATOM 748 N N . ILE A 1 93 ? 4.591 5.429 9.484 1.00 79.88 93 ILE A N 1
ATOM 749 C CA . ILE A 1 93 ? 4.042 4.619 8.384 1.00 79.88 93 ILE A CA 1
ATOM 750 C C . ILE A 1 93 ? 2.529 4.805 8.300 1.00 79.88 93 ILE A C 1
ATOM 752 O O . ILE A 1 93 ? 2.000 4.976 7.206 1.00 79.88 93 ILE A O 1
ATOM 756 N N . VAL A 1 94 ? 1.846 4.831 9.446 1.00 81.19 94 VAL A N 1
ATOM 757 C CA . VAL A 1 94 ? 0.399 5.079 9.514 1.00 81.19 94 VAL A CA 1
ATOM 758 C C . VAL A 1 94 ? 0.062 6.450 8.924 1.00 81.19 94 VAL A C 1
ATOM 760 O O . VAL A 1 94 ? -0.813 6.552 8.070 1.00 81.19 94 VAL A O 1
ATOM 763 N N . ASN A 1 95 ? 0.807 7.494 9.299 1.00 82.38 95 ASN A N 1
ATOM 764 C CA . ASN A 1 95 ? 0.619 8.843 8.762 1.00 82.38 95 ASN A CA 1
ATOM 765 C C . ASN A 1 95 ? 0.867 8.909 7.252 1.00 82.38 95 ASN A C 1
ATOM 767 O O . ASN A 1 95 ? 0.073 9.511 6.532 1.00 82.38 95 ASN A O 1
ATOM 771 N N . TYR A 1 96 ? 1.934 8.269 6.768 1.00 80.50 96 TYR A N 1
ATOM 772 C CA . TYR A 1 96 ? 2.234 8.203 5.339 1.00 80.50 96 TYR A CA 1
ATOM 773 C C . TYR A 1 96 ? 1.109 7.513 4.554 1.00 80.50 96 TYR A C 1
ATOM 775 O O . TYR A 1 96 ? 0.632 8.054 3.561 1.00 80.50 96 TYR A O 1
ATOM 783 N N . VAL A 1 97 ? 0.635 6.360 5.033 1.00 78.62 97 VAL A N 1
ATOM 784 C CA . VAL A 1 97 ? -0.457 5.598 4.406 1.00 78.62 97 VAL A CA 1
ATOM 785 C C . VAL A 1 97 ? -1.768 6.373 4.423 1.00 78.62 97 VAL A C 1
ATOM 787 O O . VAL A 1 97 ? -2.445 6.448 3.403 1.00 78.62 97 VAL A O 1
ATOM 790 N N . ASN A 1 98 ? -2.104 7.017 5.538 1.00 79.62 98 ASN A N 1
ATOM 791 C CA . ASN A 1 98 ? -3.273 7.889 5.598 1.00 79.62 98 ASN A CA 1
ATOM 792 C C . ASN A 1 98 ? -3.151 9.056 4.605 1.00 79.62 98 ASN A C 1
ATOM 794 O O . ASN A 1 98 ? -4.150 9.460 4.018 1.00 79.62 98 ASN A O 1
ATOM 798 N N . GLY A 1 99 ? -1.942 9.575 4.374 1.00 78.56 99 GLY A N 1
ATOM 799 C CA . GLY A 1 99 ? -1.670 10.531 3.300 1.00 78.56 99 GLY A CA 1
ATOM 800 C C . GLY A 1 99 ? -1.952 9.955 1.909 1.00 78.56 99 GLY A C 1
ATOM 801 O O . GLY A 1 99 ? -2.647 10.591 1.124 1.00 78.56 99 GLY A O 1
ATOM 802 N N . LEU A 1 100 ? -1.484 8.733 1.622 1.00 73.00 100 LEU A N 1
ATOM 803 C CA . LEU A 1 100 ? -1.745 8.052 0.345 1.00 73.00 100 LEU A CA 1
ATOM 804 C C . LEU A 1 100 ? -3.243 7.893 0.061 1.00 73.00 100 LEU A C 1
ATOM 806 O O . LEU A 1 100 ? -3.672 8.129 -1.064 1.00 73.00 100 LEU A O 1
ATOM 810 N N . LEU A 1 101 ? -4.027 7.526 1.077 1.00 71.62 101 LEU A N 1
ATOM 811 C CA . LEU A 1 101 ? -5.472 7.328 0.949 1.00 71.62 101 LEU A CA 1
ATOM 812 C C . LEU A 1 101 ? -6.230 8.651 0.762 1.00 71.62 101 LEU A C 1
ATOM 814 O O . LEU A 1 101 ? -7.139 8.721 -0.058 1.00 71.62 101 LEU A O 1
ATOM 818 N N . LYS A 1 102 ? -5.816 9.730 1.442 1.00 64.44 102 LYS A N 1
ATOM 819 C CA . LYS A 1 102 ? -6.419 11.069 1.284 1.00 64.44 102 LYS A CA 1
ATOM 820 C C . LYS A 1 102 ? -6.312 11.616 -0.139 1.00 64.44 102 LYS A C 1
ATOM 822 O O . LYS A 1 102 ? -7.192 12.350 -0.572 1.00 64.44 102 LYS A O 1
ATOM 827 N N . HIS A 1 103 ? -5.261 11.252 -0.872 1.00 52.75 103 HIS A N 1
ATOM 828 C CA . HIS A 1 103 ? -5.118 11.620 -2.283 1.00 52.75 103 HIS A CA 1
ATOM 829 C C . HIS A 1 103 ? -6.066 10.849 -3.219 1.00 52.75 103 HIS A C 1
ATOM 831 O O . HIS A 1 103 ? -6.104 11.157 -4.407 1.00 52.75 103 HIS A O 1
ATOM 837 N N . GLN A 1 104 ? -6.825 9.874 -2.709 1.00 52.84 104 GLN A N 1
ATOM 838 C CA . GLN A 1 104 ? -7.786 9.082 -3.483 1.00 52.84 104 GLN A CA 1
ATOM 839 C C . GLN A 1 104 ? -9.247 9.328 -3.086 1.00 52.84 104 GLN A C 1
ATOM 841 O O . GLN A 1 104 ? -10.137 9.032 -3.875 1.00 52.84 104 GLN A O 1
ATOM 846 N N . THR A 1 105 ? -9.508 9.888 -1.898 1.00 45.22 105 THR A N 1
ATOM 847 C CA . THR A 1 105 ? -10.864 10.050 -1.338 1.00 45.22 105 THR A CA 1
ATOM 848 C C . THR A 1 105 ? -11.439 11.460 -1.422 1.00 45.22 105 THR A C 1
ATOM 850 O O . THR A 1 105 ? -12.430 11.739 -0.755 1.00 45.22 105 THR A O 1
ATOM 853 N N . ALA A 1 106 ? -10.876 12.368 -2.216 1.00 45.91 106 ALA A N 1
ATOM 854 C CA . ALA A 1 106 ? -11.726 13.436 -2.724 1.00 45.91 106 ALA A CA 1
ATOM 855 C C . ALA A 1 106 ? -12.441 12.840 -3.942 1.00 45.91 106 ALA A C 1
ATOM 857 O O . ALA A 1 106 ? -11.778 12.698 -4.976 1.00 45.91 106 ALA A O 1
ATOM 858 N N . PRO A 1 107 ? -13.731 12.439 -3.864 1.00 49.91 107 PRO A N 1
ATOM 859 C CA . PRO A 1 107 ? -14.512 12.351 -5.087 1.00 49.91 107 PRO A CA 1
ATOM 860 C C . PRO A 1 107 ? -14.266 13.673 -5.807 1.00 49.91 107 PRO A C 1
ATOM 862 O O . PRO A 1 107 ? -14.434 14.744 -5.220 1.00 49.91 107 PRO A O 1
ATOM 865 N N . GLY A 1 108 ? -13.707 13.600 -7.017 1.00 56.00 108 GLY A N 1
ATOM 866 C CA . GLY A 1 108 ? -13.541 14.800 -7.819 1.00 56.00 108 GLY A CA 1
ATOM 867 C C . GLY A 1 108 ? -14.904 15.468 -7.866 1.00 56.00 108 GLY A C 1
ATOM 868 O O . GLY A 1 108 ? -15.886 14.782 -8.152 1.00 56.00 108 GLY A O 1
ATOM 869 N N . LEU A 1 109 ? -14.962 16.750 -7.504 1.00 64.69 109 LEU A N 1
ATOM 870 C CA . LEU A 1 109 ? -16.194 17.521 -7.604 1.00 64.69 109 LEU A CA 1
ATOM 871 C C . LEU A 1 109 ? -16.783 17.252 -8.985 1.00 64.69 109 LEU A C 1
ATOM 873 O O . LEU A 1 109 ? -16.072 17.352 -9.993 1.00 64.69 109 LEU A O 1
ATOM 877 N N . THR A 1 110 ? -18.052 16.864 -9.027 1.00 74.81 110 THR A N 1
ATOM 878 C CA . THR A 1 110 ? -18.770 16.800 -10.296 1.00 74.81 110 THR A CA 1
ATOM 879 C C . THR A 1 110 ? -18.692 18.168 -10.968 1.00 74.81 110 THR A C 1
ATOM 881 O O . THR A 1 110 ? -18.545 19.186 -10.293 1.00 74.81 110 THR A O 1
ATOM 884 N N . ASP A 1 111 ? -18.818 18.239 -12.293 1.00 73.00 111 ASP A N 1
ATOM 885 C CA . ASP A 1 111 ? -18.779 19.529 -12.999 1.00 73.00 111 ASP A CA 1
ATOM 886 C C . ASP A 1 111 ? -19.799 20.536 -12.426 1.00 73.00 111 ASP A C 1
ATOM 888 O O . ASP A 1 111 ? -19.566 21.743 -12.460 1.00 73.00 111 ASP A O 1
ATOM 892 N N . ALA A 1 112 ? -20.911 20.042 -11.862 1.00 75.75 112 ALA A N 1
ATOM 893 C CA . ALA A 1 112 ? -21.907 20.842 -11.156 1.00 75.75 112 ALA A CA 1
ATOM 894 C C . ALA A 1 112 ? -21.395 21.374 -9.806 1.00 75.75 112 ALA A C 1
ATOM 896 O O . ALA A 1 112 ? -21.493 22.572 -9.560 1.00 75.75 112 ALA A O 1
ATOM 897 N N . GLU A 1 113 ? -20.810 20.522 -8.961 1.00 79.50 113 GLU A N 1
ATOM 898 C CA . GLU A 1 113 ? -20.239 20.937 -7.670 1.00 79.50 113 GLU A CA 1
ATOM 899 C C . GLU A 1 113 ? -19.004 21.835 -7.853 1.00 79.50 113 GLU A C 1
ATOM 901 O O . GLU A 1 113 ? -18.812 22.798 -7.116 1.00 79.50 113 GLU A O 1
ATOM 906 N N . TYR A 1 114 ? -18.188 21.573 -8.878 1.00 76.50 114 TYR A N 1
ATOM 907 C CA . TYR A 1 114 ? -17.025 22.392 -9.212 1.00 76.50 114 TYR A CA 1
ATOM 908 C C . TYR A 1 114 ? -17.451 23.779 -9.698 1.00 76.50 114 TYR A C 1
ATOM 910 O O . TYR A 1 114 ? -16.872 24.785 -9.294 1.00 76.50 114 TYR A O 1
ATOM 918 N N . ARG A 1 115 ? -18.496 23.845 -10.533 1.00 81.19 115 ARG A N 1
ATOM 919 C CA . ARG A 1 115 ? -19.088 25.110 -10.983 1.00 81.19 115 ARG A CA 1
ATOM 920 C C . ARG A 1 115 ? -19.678 25.906 -9.828 1.00 81.19 115 ARG A C 1
ATOM 922 O O . ARG A 1 115 ? -19.499 27.117 -9.801 1.00 81.19 115 ARG A O 1
ATOM 929 N N . ASP A 1 116 ? -20.375 25.250 -8.906 1.00 81.38 116 ASP A N 1
ATOM 930 C CA . ASP A 1 116 ? -20.983 25.914 -7.750 1.00 81.38 116 ASP A CA 1
ATOM 931 C C . ASP A 1 116 ? -19.911 26.490 -6.808 1.00 81.38 116 ASP A C 1
ATOM 933 O O . ASP A 1 116 ? -20.032 27.611 -6.321 1.00 81.38 116 ASP A O 1
ATOM 937 N N . GLN A 1 117 ? -18.803 25.764 -6.627 1.00 81.12 117 GLN A N 1
ATOM 938 C CA . GLN A 1 117 ? -17.728 26.163 -5.722 1.00 81.12 117 GLN A CA 1
ATOM 939 C C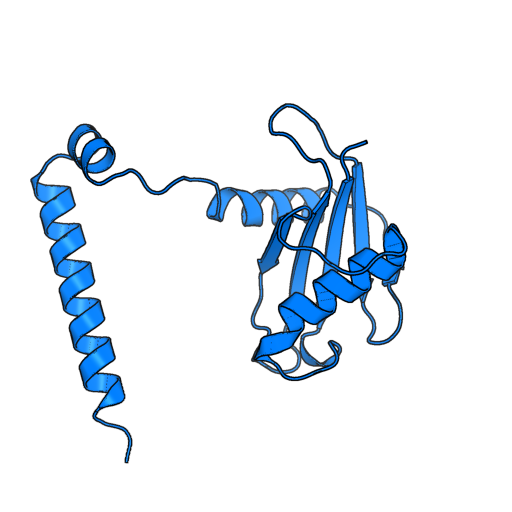 . GLN A 1 117 ? -16.732 27.173 -6.321 1.00 81.12 117 GLN A C 1
ATOM 941 O O . GLN A 1 117 ? -16.236 28.038 -5.598 1.00 81.12 117 GLN A O 1
ATOM 946 N N . PHE A 1 118 ? -16.408 27.067 -7.614 1.00 81.19 118 PHE A N 1
ATOM 947 C CA . PHE A 1 118 ? -15.340 27.850 -8.259 1.00 81.19 118 PHE A CA 1
ATOM 948 C C . PHE A 1 118 ? -15.821 28.742 -9.413 1.00 81.19 118 PHE A C 1
ATOM 950 O O . PHE A 1 118 ? -15.046 29.545 -9.931 1.00 81.19 118 PHE A O 1
ATOM 957 N N . GLY A 1 119 ? -17.092 28.638 -9.801 1.00 84.88 119 GLY A N 1
ATOM 958 C CA . GLY A 1 119 ? -17.679 29.385 -10.909 1.00 84.88 119 GLY A CA 1
ATOM 959 C C . GLY A 1 119 ? -17.472 28.733 -12.280 1.00 84.88 119 GLY A C 1
ATOM 960 O O . GLY A 1 119 ? -16.640 27.846 -12.478 1.00 84.88 119 GLY A O 1
ATOM 961 N N . GLN A 1 120 ? -18.254 29.196 -13.257 1.00 81.25 120 GLN A N 1
ATOM 962 C CA . GLN A 1 120 ? -18.232 28.685 -14.632 1.00 81.25 120 GLN A CA 1
ATOM 963 C C . GLN A 1 120 ? -16.879 28.921 -15.326 1.00 81.25 120 GLN A C 1
ATOM 965 O O . GLN A 1 120 ? -16.387 28.027 -16.005 1.00 81.25 120 GLN A O 1
ATOM 970 N N . GLU A 1 121 ? -16.240 30.075 -15.101 1.00 80.69 121 GLU A N 1
ATOM 971 C CA . GLU A 1 121 ? -14.955 30.416 -15.733 1.00 80.69 121 GLU A CA 1
ATOM 972 C C . GLU A 1 121 ? -13.825 29.453 -15.334 1.00 80.69 121 GLU A C 1
ATOM 974 O O . GLU A 1 121 ? -13.008 29.069 -16.172 1.00 80.69 121 GLU A O 1
ATOM 979 N N . ALA A 1 122 ? -13.792 29.013 -14.072 1.00 78.50 122 ALA A N 1
ATOM 980 C CA . ALA A 1 122 ? -12.804 28.047 -13.595 1.00 78.50 122 ALA A CA 1
ATOM 981 C C . ALA A 1 122 ? -13.031 26.649 -14.195 1.00 78.50 122 ALA A C 1
ATOM 983 O O . ALA A 1 122 ? -12.071 25.938 -14.501 1.00 78.50 122 ALA A O 1
ATOM 984 N N . LEU A 1 123 ? -14.295 26.256 -14.394 1.00 79.19 123 LEU A N 1
ATOM 985 C CA . LEU A 1 123 ? -14.642 24.995 -15.049 1.00 79.19 123 LEU A CA 1
ATOM 986 C C . LEU A 1 123 ? -14.214 25.000 -16.523 1.00 79.19 123 LEU A 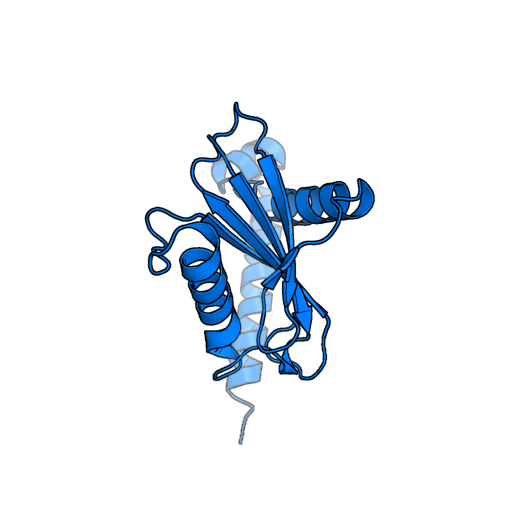C 1
ATOM 988 O O . LEU A 1 123 ? -13.620 24.026 -16.987 1.00 79.19 123 LEU A O 1
ATOM 992 N N . ASP A 1 124 ? -14.465 26.097 -17.239 1.00 81.50 124 ASP A N 1
ATOM 993 C CA . ASP A 1 124 ? -14.115 26.224 -18.657 1.00 81.50 124 ASP A CA 1
ATOM 994 C C . ASP A 1 124 ? -12.590 26.149 -18.858 1.00 81.50 124 ASP A C 1
ATOM 996 O O . ASP A 1 124 ? -12.111 25.372 -19.687 1.00 81.50 124 ASP A O 1
ATOM 1000 N N . GLN A 1 125 ? -11.810 26.829 -18.007 1.00 82.94 125 GLN A N 1
ATOM 1001 C CA . GLN A 1 125 ? -10.343 26.727 -18.014 1.00 82.94 125 GLN A CA 1
ATOM 1002 C C . GLN A 1 125 ? -9.845 25.295 -17.765 1.00 82.94 125 GLN A C 1
ATOM 1004 O O . GLN A 1 125 ? -8.893 24.840 -18.404 1.00 82.94 125 GLN A O 1
ATOM 1009 N N . LEU A 1 126 ? -10.483 24.560 -16.850 1.00 80.81 126 LEU A N 1
ATOM 1010 C CA . LEU A 1 126 ? -10.125 23.173 -16.549 1.00 80.81 126 LEU A CA 1
ATOM 1011 C C . LEU A 1 126 ? -10.425 22.235 -17.732 1.00 80.81 126 LEU A C 1
ATOM 1013 O O . LEU A 1 126 ? -9.643 21.325 -18.026 1.00 80.81 126 LEU A O 1
ATOM 1017 N N . VAL A 1 127 ? -11.544 22.452 -18.426 1.00 83.12 127 VAL A N 1
ATOM 1018 C CA . VAL A 1 127 ? -11.913 21.703 -19.637 1.00 83.12 127 VAL A CA 1
ATOM 1019 C C . VAL A 1 127 ? -10.924 21.977 -20.770 1.00 83.12 127 VAL A C 1
ATOM 1021 O O . VAL A 1 127 ? -10.489 21.032 -21.437 1.00 83.12 127 VAL A O 1
ATOM 1024 N N . ASP A 1 128 ? -10.514 23.230 -20.954 1.00 84.50 128 ASP A N 1
ATOM 1025 C CA . ASP A 1 128 ? -9.551 23.609 -21.988 1.00 84.50 128 ASP A CA 1
ATOM 1026 C C . ASP A 1 128 ? -8.163 23.013 -21.722 1.00 84.50 128 ASP A C 1
ATOM 1028 O O . ASP A 1 128 ? -7.579 22.391 -22.613 1.00 84.50 128 ASP A O 1
ATOM 1032 N N . GLN A 1 129 ? -7.685 23.046 -20.473 1.00 79.62 129 GLN A N 1
ATOM 1033 C CA . GLN A 1 129 ? -6.438 22.372 -20.089 1.00 79.62 129 GLN A CA 1
ATOM 1034 C C . GLN A 1 129 ? -6.479 20.861 -20.362 1.00 79.62 129 GLN A C 1
ATOM 1036 O O . GLN A 1 129 ? -5.500 20.287 -20.852 1.00 79.62 129 GLN A O 1
ATOM 1041 N N . LYS A 1 130 ? -7.612 20.195 -20.089 1.00 78.25 130 LYS A N 1
ATOM 1042 C CA . LYS A 1 130 ? -7.783 18.766 -20.404 1.00 78.25 130 LYS A CA 1
ATOM 1043 C C . LYS A 1 130 ? -7.731 18.508 -21.912 1.00 78.25 130 LYS A C 1
ATOM 1045 O O . LYS A 1 130 ? -7.090 17.540 -22.329 1.00 78.25 130 LYS A O 1
ATOM 1050 N N . ARG A 1 131 ? -8.360 19.360 -22.733 1.00 76.81 131 ARG A N 1
ATOM 1051 C CA . ARG A 1 131 ? -8.315 19.250 -24.203 1.00 76.81 131 ARG A CA 1
ATOM 1052 C C . ARG A 1 131 ? -6.897 19.422 -24.737 1.00 76.81 131 ARG A C 1
ATOM 1054 O O . ARG A 1 131 ? -6.455 18.600 -25.539 1.00 76.81 131 ARG A O 1
ATOM 1061 N N . GLU A 1 132 ? -6.165 20.424 -24.260 1.00 77.50 132 GLU A N 1
ATOM 1062 C CA . GLU A 1 132 ? -4.769 20.646 -24.648 1.00 77.50 132 GLU A CA 1
ATOM 1063 C C . GLU A 1 132 ? -3.874 19.466 -24.259 1.00 77.50 132 GLU A C 1
ATOM 1065 O O . GLU A 1 132 ? -3.067 18.991 -25.062 1.00 77.50 132 GLU A O 1
ATOM 1070 N N . GLN A 1 133 ? -4.037 18.941 -23.043 1.00 69.56 133 GLN A N 1
ATOM 1071 C CA . GLN A 1 133 ? -3.269 17.789 -22.580 1.00 69.56 133 GLN A CA 1
ATOM 1072 C C . GLN A 1 133 ? -3.573 16.534 -23.412 1.00 69.56 133 GLN A C 1
ATOM 1074 O O . GLN A 1 133 ? -2.665 15.760 -23.724 1.00 69.56 133 GLN A O 1
ATOM 1079 N N . GLN A 1 134 ? -4.832 16.336 -23.808 1.00 72.75 134 GLN A N 1
ATOM 1080 C CA . GLN A 1 134 ? -5.231 15.223 -24.666 1.00 72.75 134 GLN A CA 1
ATOM 1081 C C . GLN A 1 134 ? -4.686 15.372 -26.094 1.00 72.75 134 GLN A C 1
ATOM 1083 O O . GLN A 1 134 ? -4.252 14.378 -26.675 1.00 72.75 134 GLN A O 1
ATOM 1088 N N . ALA A 1 135 ? -4.642 16.591 -26.639 1.00 72.50 135 ALA A N 1
ATOM 1089 C CA . ALA A 1 135 ? -4.042 16.870 -27.944 1.00 72.50 135 ALA A CA 1
ATOM 1090 C C . ALA A 1 135 ? -2.535 16.561 -27.960 1.00 72.50 135 ALA A C 1
ATOM 1092 O O . ALA A 1 135 ? -2.066 15.868 -28.861 1.00 72.50 135 ALA A O 1
ATOM 1093 N N . ARG A 1 136 ? -1.798 16.963 -26.912 1.00 70.75 136 ARG A N 1
ATOM 1094 C CA . ARG A 1 136 ? -0.366 16.638 -26.765 1.00 70.75 136 ARG A CA 1
ATOM 1095 C C . ARG A 1 136 ? -0.115 15.135 -26.668 1.00 70.75 136 ARG A C 1
ATOM 1097 O O . ARG A 1 136 ? 0.835 14.635 -27.257 1.00 70.75 136 ARG A O 1
ATOM 1104 N N . ARG A 1 137 ? -0.969 14.402 -25.943 1.00 66.44 137 ARG A N 1
ATOM 1105 C CA . ARG A 1 137 ? -0.868 12.935 -25.847 1.00 66.44 137 ARG A CA 1
ATOM 1106 C C . ARG A 1 137 ? -1.107 12.253 -27.192 1.00 66.44 137 ARG A C 1
ATOM 1108 O O . ARG A 1 137 ? -0.387 11.317 -27.510 1.00 66.44 137 ARG A O 1
ATOM 1115 N N . ARG A 1 138 ? -2.081 12.724 -27.978 1.00 63.19 138 ARG A N 1
ATOM 1116 C CA . ARG A 1 138 ? -2.346 12.194 -29.326 1.00 63.19 138 ARG A CA 1
ATOM 1117 C C . ARG A 1 138 ? -1.158 12.433 -30.260 1.00 63.19 138 ARG A C 1
ATOM 1119 O O . ARG A 1 138 ? -0.656 11.469 -30.816 1.00 63.19 138 ARG A O 1
ATOM 1126 N N . GLN A 1 139 ? -0.625 13.657 -30.307 1.00 59.28 139 GLN A N 1
ATOM 1127 C CA . GLN A 1 139 ? 0.580 13.964 -31.095 1.00 59.28 139 GLN A CA 1
ATOM 1128 C C . GLN A 1 139 ? 1.800 13.129 -30.678 1.00 59.28 139 GLN A C 1
ATOM 1130 O O . GLN A 1 139 ? 2.485 12.590 -31.532 1.00 59.28 139 GLN A O 1
ATOM 1135 N N . ALA A 1 140 ? 2.029 12.935 -29.375 1.00 56.81 140 ALA A N 1
ATOM 1136 C CA . ALA A 1 140 ? 3.135 12.106 -28.888 1.00 56.81 140 ALA A CA 1
ATOM 1137 C C . ALA A 1 140 ? 2.996 10.605 -29.225 1.00 56.81 140 ALA A C 1
ATOM 1139 O O . ALA A 1 140 ? 3.971 9.870 -29.113 1.00 56.81 140 ALA A O 1
ATOM 1140 N N . THR A 1 141 ? 1.796 10.143 -29.595 1.00 54.56 141 THR A N 1
ATOM 1141 C CA . THR A 1 141 ? 1.553 8.748 -30.002 1.00 54.56 141 THR A CA 1
ATOM 1142 C C . THR A 1 141 ? 1.746 8.560 -31.512 1.00 54.56 141 THR A C 1
ATOM 1144 O O . THR A 1 141 ? 2.114 7.469 -31.932 1.00 54.56 141 THR A O 1
ATOM 1147 N N . ASP A 1 142 ? 1.555 9.621 -32.306 1.00 54.41 142 ASP A N 1
ATOM 1148 C CA . ASP A 1 142 ? 1.744 9.623 -33.766 1.00 54.41 142 ASP A CA 1
ATOM 1149 C C . ASP A 1 142 ? 3.215 9.859 -34.196 1.00 54.41 142 ASP A C 1
ATOM 1151 O O . ASP A 1 142 ? 3.557 9.612 -35.349 1.00 54.41 142 ASP A O 1
ATOM 1155 N N . ASP A 1 143 ? 4.094 10.293 -33.281 1.00 50.59 143 ASP A N 1
ATOM 1156 C CA . ASP A 1 143 ? 5.538 10.538 -33.510 1.00 50.59 143 ASP A CA 1
ATOM 1157 C C . ASP A 1 143 ? 6.450 9.332 -33.159 1.00 50.59 143 ASP A C 1
ATOM 1159 O O . ASP A 1 143 ? 7.673 9.467 -33.049 1.00 50.59 143 ASP A O 1
ATOM 1163 N N . LEU A 1 144 ? 5.882 8.138 -32.958 1.00 47.19 144 LEU A N 1
ATOM 1164 C CA . LEU A 1 144 ? 6.654 6.902 -32.767 1.00 47.19 144 LEU A CA 1
ATOM 1165 C C . LEU A 1 144 ? 6.909 6.218 -34.130 1.00 47.19 144 LEU A C 1
ATOM 1167 O O . LEU A 1 144 ? 5.936 5.935 -34.829 1.00 47.19 144 LEU A O 1
ATOM 1171 N N . PRO A 1 145 ? 8.177 5.962 -34.520 1.00 49.84 145 PRO A N 1
ATOM 1172 C CA . PRO A 1 145 ? 8.521 5.289 -35.777 1.00 49.84 145 PRO A CA 1
ATOM 1173 C C . PRO A 1 145 ? 8.132 3.805 -35.810 1.00 49.84 145 PRO A C 1
ATOM 1175 O O . PRO A 1 145 ? 8.102 3.164 -34.733 1.00 49.84 145 PRO A O 1
#

pLDDT: mean 81.51, std 12.27, range [45.22, 95.75]